Protein AF-A0A0B4EHW1-F1 (afdb_monomer_lite)

InterPro domains:
  IPR002104 Integrase, catalytic domain [PF00589] (54-99)
  IPR002104 Integrase, catalytic domain [PS51898] (28-104)
  IPR011010 DNA breaking-rejoining enzyme, catalytic core [SSF56349] (2-98)
  IPR013762 Integrase-like, catalytic domain superfamily [G3DSA:1.10.443.10] (30-102)

Organism: NCBI:txid1226633

pLDDT: mean 81.32, std 11.74, range [43.94, 95.31]

Radius of gyration: 20.85 Å; chains: 1; bounding box: 43×31×55 Å

Secondary structure (DSSP, 8-state):
-HHHHHHHHHHHHHHHHTTS-SS-GGGG-----PPPPP--PPPHHHHHHHHHHTSS-HHHHHHHHHHHHH---HHHHHT--GGGEETTTTEEEEEETTEEEEE-

Foldseek 3Di:
DVVVLVVVLVVLVVCVVVVVDVDRPSVVSDDDDDPDDPDDDDDPVVVVVVLVVCPVPPPVNVLVVCCVQQVDDPVQVVVADPVQADPVVRWGWDDDPPDTDTTD

Sequence (104 aa):
MNRKLSSIKVFLRFLKEENIVEEDFSLYLIKVRKEEDVILFFETSVWEKFRKSFEEDIRDRAIFELLYSTGMKPKEFLSLSYMQIHWEKQEIYFFQKKKQELFF

Structure (mmCIF, N/CA/C/O backbone):
data_AF-A0A0B4EHW1-F1
#
_entry.id   AF-A0A0B4EHW1-F1
#
loop_
_atom_site.group_PDB
_atom_site.id
_atom_site.type_symbol
_atom_site.label_atom_id
_atom_site.label_alt_id
_atom_site.label_comp_id
_atom_site.label_asym_id
_atom_site.label_entity_id
_atom_site.label_seq_id
_atom_site.pdbx_PDB_ins_code
_atom_site.Cartn_x
_atom_site.Cartn_y
_atom_site.Cartn_z
_atom_site.occupancy
_atom_site.B_iso_or_equiv
_atom_site.auth_seq_id
_atom_site.auth_comp_id
_atom_site.auth_asym_id
_atom_site.auth_atom_id
_atom_site.pdbx_PDB_model_num
ATOM 1 N N . MET A 1 1 ? -1.138 -15.526 13.498 1.00 58.31 1 MET A N 1
ATOM 2 C CA . MET A 1 1 ? -1.620 -15.111 14.838 1.00 58.31 1 MET A CA 1
ATOM 3 C C . MET A 1 1 ? -2.145 -13.669 14.876 1.00 58.31 1 MET A C 1
ATOM 5 O 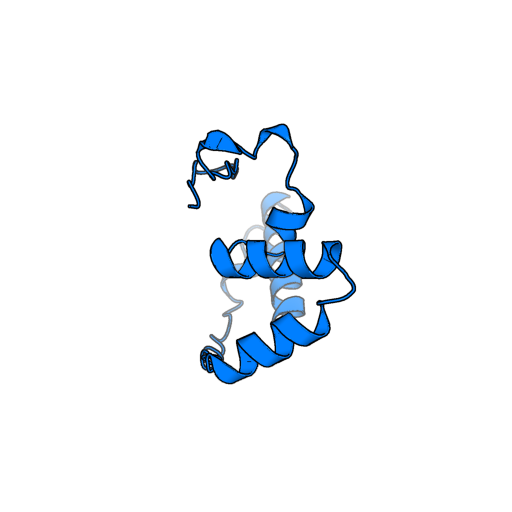O . MET A 1 1 ? -3.263 -13.465 15.328 1.00 58.31 1 MET A O 1
ATOM 9 N N . ASN A 1 2 ? -1.426 -12.687 14.314 1.00 69.06 2 ASN A N 1
ATOM 10 C CA . ASN A 1 2 ? -1.787 -11.259 14.404 1.00 69.06 2 ASN A CA 1
ATOM 11 C C . ASN A 1 2 ? -3.171 -10.858 13.849 1.00 69.06 2 ASN A C 1
ATOM 13 O O . ASN A 1 2 ? -3.828 -10.030 14.469 1.00 69.06 2 ASN A O 1
ATOM 17 N N . ARG A 1 3 ? -3.660 -11.446 12.741 1.00 77.94 3 ARG A N 1
ATOM 18 C CA . ARG A 1 3 ? -4.989 -11.088 12.190 1.00 77.94 3 ARG A CA 1
ATOM 19 C C . ARG A 1 3 ? -6.142 -11.405 13.150 1.00 77.94 3 ARG A C 1
ATOM 21 O O . ARG A 1 3 ? -7.017 -10.567 13.306 1.00 77.94 3 ARG A O 1
ATOM 28 N N . LYS A 1 4 ? -6.117 -12.565 13.823 1.00 84.69 4 LYS A N 1
ATOM 29 C CA . LYS A 1 4 ? -7.158 -12.956 14.7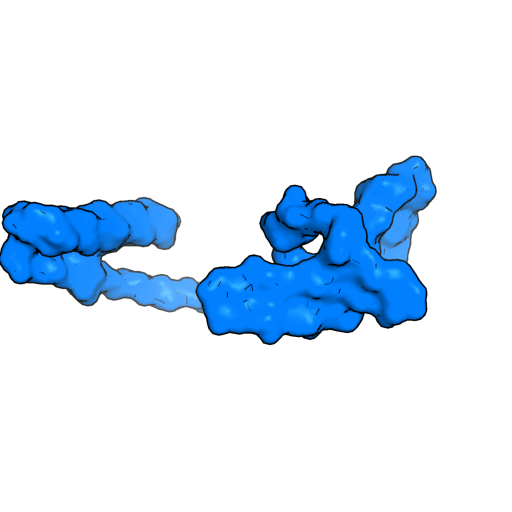95 1.00 84.69 4 LYS A CA 1
ATOM 30 C C . LYS A 1 4 ? -7.211 -11.969 15.965 1.00 84.69 4 LYS A C 1
ATOM 32 O O . LYS A 1 4 ? -8.279 -11.475 16.302 1.00 84.69 4 LYS A O 1
ATOM 37 N N . LEU A 1 5 ? -6.047 -11.617 16.515 1.00 86.00 5 LEU A N 1
ATOM 38 C CA . LEU A 1 5 ? -5.936 -10.632 17.593 1.00 86.00 5 LEU A CA 1
ATOM 39 C C . LEU A 1 5 ? -6.418 -9.239 17.156 1.00 86.00 5 LEU A C 1
ATOM 41 O O . LEU A 1 5 ? -7.107 -8.562 17.912 1.00 86.00 5 LEU A O 1
ATOM 45 N N . SER A 1 6 ? -6.101 -8.821 15.926 1.00 85.75 6 SER A N 1
ATOM 46 C CA . SER A 1 6 ? -6.615 -7.568 15.360 1.00 85.75 6 SER A CA 1
ATOM 47 C C . SER A 1 6 ? -8.139 -7.567 15.231 1.00 85.75 6 SER A C 1
ATOM 49 O O . SER A 1 6 ? -8.758 -6.568 15.582 1.00 85.75 6 SER A O 1
ATOM 51 N N . SER A 1 7 ? -8.748 -8.667 14.781 1.00 88.81 7 SER A N 1
ATOM 52 C CA . SER A 1 7 ? -10.210 -8.790 14.708 1.00 88.81 7 SER A CA 1
ATOM 53 C C . SER A 1 7 ? -10.862 -8.701 16.090 1.00 88.81 7 SER A C 1
ATOM 55 O O . SER A 1 7 ? -11.834 -7.969 16.245 1.00 88.81 7 SER A O 1
ATOM 57 N N . ILE A 1 8 ? -10.290 -9.366 17.102 1.00 89.75 8 ILE A N 1
ATOM 58 C CA . ILE A 1 8 ? -10.779 -9.291 18.489 1.00 89.75 8 ILE A CA 1
ATOM 59 C C . ILE A 1 8 ? -10.682 -7.856 19.019 1.00 89.75 8 ILE A C 1
ATOM 61 O O . ILE A 1 8 ? -11.650 -7.351 19.571 1.00 89.75 8 ILE A O 1
ATOM 65 N N . LYS A 1 9 ? -9.556 -7.162 18.801 1.00 87.88 9 LYS A N 1
ATOM 66 C CA . LYS A 1 9 ? -9.409 -5.752 19.201 1.00 87.88 9 LYS A CA 1
ATOM 67 C C . LYS A 1 9 ? -10.486 -4.852 18.605 1.00 87.88 9 LYS A C 1
ATOM 69 O O . LYS A 1 9 ? -11.029 -4.012 19.311 1.00 87.88 9 LYS A O 1
ATOM 74 N N . VAL A 1 10 ? -10.769 -5.013 17.312 1.00 90.06 10 VAL A N 1
ATOM 75 C CA . VAL A 1 10 ? -11.802 -4.221 16.631 1.00 90.06 10 VAL A CA 1
ATOM 76 C C . VAL A 1 10 ? -13.180 -4.521 17.215 1.00 90.06 10 VAL A C 1
ATOM 78 O O . VAL A 1 10 ? -13.930 -3.589 17.475 1.00 90.06 10 VAL A O 1
ATOM 81 N N . PHE A 1 11 ? -13.485 -5.793 17.478 1.00 91.88 11 PHE A N 1
ATOM 82 C CA . PHE A 1 11 ? -14.750 -6.186 18.091 1.00 91.88 11 PHE A CA 1
ATOM 83 C C . PHE A 1 11 ? -14.916 -5.630 19.514 1.00 91.88 11 PHE A C 1
ATOM 85 O O . PHE A 1 11 ? -15.960 -5.073 19.830 1.00 91.88 11 PHE A O 1
ATOM 92 N N . LEU A 1 12 ? -13.880 -5.703 20.355 1.00 90.19 12 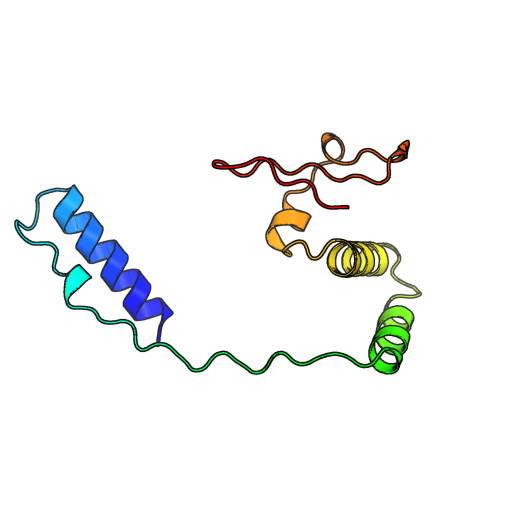LEU A N 1
ATOM 93 C CA . LEU A 1 12 ? -13.921 -5.138 21.709 1.00 90.19 12 LEU A CA 1
ATOM 94 C C . LEU A 1 12 ? -14.115 -3.617 21.694 1.00 90.19 12 LEU A C 1
ATOM 96 O O . LEU A 1 12 ? -14.893 -3.094 22.486 1.00 90.19 12 LEU A O 1
ATOM 100 N N . ARG A 1 13 ? -13.460 -2.913 20.762 1.00 88.75 13 ARG A N 1
ATOM 101 C CA . ARG A 1 13 ? -13.659 -1.468 20.603 1.00 88.75 13 ARG A CA 1
ATOM 102 C C . ARG A 1 13 ? -15.087 -1.138 20.166 1.00 88.75 13 ARG A C 1
ATOM 104 O O . ARG A 1 13 ? -15.669 -0.207 20.704 1.00 88.75 13 ARG A O 1
ATOM 111 N N . PHE A 1 14 ? -15.651 -1.926 19.251 1.00 93.38 14 PHE A N 1
ATOM 112 C CA . PHE A 1 14 ? -17.047 -1.796 18.836 1.00 93.38 14 PHE A CA 1
ATOM 113 C C . PHE A 1 14 ? -18.014 -1.942 20.024 1.00 93.38 14 PHE A C 1
ATOM 115 O O . PHE A 1 14 ? -18.887 -1.102 20.190 1.00 93.38 14 PHE A O 1
ATOM 122 N N . LEU A 1 15 ? -17.824 -2.935 20.904 1.00 93.38 15 LEU A N 1
ATOM 123 C CA . LEU A 1 15 ? -18.683 -3.100 22.091 1.00 93.38 15 LEU A CA 1
ATOM 124 C C . LEU A 1 15 ? -18.669 -1.871 23.011 1.00 93.38 15 LEU A C 1
ATOM 126 O O . LEU A 1 15 ? -19.691 -1.529 23.599 1.00 93.38 15 LEU A O 1
ATOM 130 N N . LYS A 1 16 ? -17.517 -1.206 23.130 1.00 90.25 16 LYS A N 1
ATOM 131 C CA . LYS A 1 16 ? -17.376 0.033 23.901 1.00 90.25 16 LYS A CA 1
ATOM 132 C C . LYS A 1 16 ? -18.009 1.233 23.184 1.00 90.25 16 LYS A C 1
ATOM 134 O O . LYS A 1 16 ? -18.652 2.051 23.828 1.00 90.25 16 LYS A O 1
ATOM 139 N N . GLU A 1 17 ? -17.851 1.341 21.864 1.00 92.62 17 GLU A N 1
ATOM 140 C CA . GLU A 1 17 ? -18.493 2.384 21.042 1.00 92.62 17 GLU A CA 1
ATOM 141 C C . GLU A 1 17 ? -20.031 2.297 21.106 1.00 92.62 17 GLU A C 1
ATOM 143 O O . GLU A 1 17 ? -20.697 3.325 21.212 1.00 92.62 17 GLU A O 1
ATOM 148 N N . GLU A 1 18 ? -20.582 1.082 21.153 1.00 95.31 18 GLU A N 1
ATOM 149 C CA . GLU A 1 18 ? -22.019 0.818 21.327 1.00 95.31 18 GLU A CA 1
ATOM 150 C C . GLU A 1 18 ? -22.489 0.869 22.797 1.00 95.31 18 GLU A C 1
ATOM 152 O O . GLU A 1 18 ? -23.642 0.561 23.087 1.00 95.31 18 GLU A O 1
ATOM 157 N N . ASN A 1 19 ? -21.621 1.256 23.742 1.00 92.06 19 ASN A N 1
ATOM 158 C CA . ASN A 1 19 ? -21.902 1.311 25.186 1.00 92.06 19 ASN A CA 1
ATOM 159 C C . ASN A 1 19 ? -22.425 -0.014 25.787 1.00 92.06 19 ASN A C 1
ATOM 161 O O . ASN A 1 19 ? -23.147 -0.012 26.781 1.00 92.06 19 ASN A O 1
ATOM 165 N N . ILE A 1 20 ? -22.053 -1.159 25.202 1.00 93.06 20 ILE A N 1
ATOM 166 C CA . ILE A 1 20 ? -22.383 -2.498 25.726 1.00 93.06 20 ILE A CA 1
ATOM 167 C C . ILE A 1 20 ? -21.477 -2.845 26.918 1.00 93.06 20 ILE A C 1
ATOM 169 O O . ILE A 1 20 ? -21.864 -3.610 27.800 1.00 93.06 20 ILE A O 1
ATOM 173 N N . VAL A 1 21 ? -20.265 -2.285 26.944 1.00 89.06 21 VAL A N 1
ATOM 174 C CA . VAL A 1 21 ? -19.288 -2.431 28.030 1.00 89.06 21 VAL A CA 1
ATOM 175 C C . VAL A 1 21 ? -18.794 -1.059 28.485 1.00 89.06 21 VAL A C 1
ATOM 177 O O . VAL A 1 21 ? -18.580 -0.172 27.660 1.00 89.06 21 VAL A O 1
ATOM 180 N N . GLU A 1 22 ? -18.596 -0.893 29.793 1.00 84.12 22 GLU A N 1
ATOM 181 C CA . GLU A 1 22 ? -18.135 0.371 30.391 1.00 84.12 22 GLU A CA 1
ATOM 182 C C . GLU A 1 22 ? -16.635 0.617 30.165 1.00 84.12 22 GLU A C 1
ATOM 184 O O . GLU A 1 22 ? -16.191 1.758 30.034 1.00 84.12 22 GLU A O 1
ATOM 189 N N . GLU A 1 23 ? -15.848 -0.459 30.080 1.00 86.62 23 GLU A N 1
ATOM 190 C CA . GLU A 1 23 ? -14.393 -0.413 29.944 1.00 86.62 23 GLU A CA 1
ATOM 191 C C . GLU A 1 23 ? -13.915 -0.920 28.574 1.00 86.62 23 GLU A C 1
ATOM 193 O O . GLU A 1 23 ? -14.463 -1.854 27.985 1.00 86.62 23 GLU A O 1
ATOM 198 N N . ASP A 1 24 ? -12.842 -0.313 28.060 1.00 82.50 24 ASP A N 1
ATOM 199 C CA . ASP A 1 24 ? -12.214 -0.712 26.802 1.00 82.50 24 ASP A CA 1
ATOM 200 C C . ASP A 1 24 ? -11.202 -1.852 27.011 1.00 82.50 24 ASP A C 1
ATOM 202 O O . ASP A 1 24 ? -9.995 -1.643 27.164 1.00 82.50 24 ASP A O 1
ATOM 206 N N . PHE A 1 25 ? -11.691 -3.092 26.940 1.00 84.06 25 PHE A N 1
ATOM 207 C CA . PHE A 1 25 ? -10.855 -4.291 27.070 1.00 84.06 25 PHE A CA 1
ATOM 208 C C . PHE A 1 25 ? -9.792 -4.448 25.967 1.00 84.06 25 PHE A C 1
ATOM 210 O O . PHE A 1 25 ? -8.870 -5.259 26.103 1.00 84.06 25 PHE A O 1
ATOM 217 N N . SER A 1 26 ? -9.880 -3.695 24.861 1.00 83.62 26 SER A N 1
ATOM 218 C CA . SER A 1 26 ? -8.898 -3.790 23.772 1.00 83.62 26 SER A CA 1
ATOM 219 C C . SER A 1 26 ? -7.501 -3.301 24.186 1.00 83.62 26 SER A C 1
ATOM 221 O O . SER A 1 26 ? -6.504 -3.692 23.561 1.00 83.62 26 SER A O 1
ATOM 223 N N . LEU A 1 27 ? -7.426 -2.504 25.261 1.00 81.38 27 LEU A N 1
ATOM 224 C CA . LEU A 1 27 ? -6.198 -1.951 25.837 1.00 81.38 27 LEU A CA 1
ATOM 225 C C . LEU A 1 27 ? -5.290 -3.029 26.442 1.00 81.38 27 LEU A C 1
ATOM 227 O O . LEU A 1 27 ? -4.069 -2.935 26.323 1.00 81.38 27 LEU A O 1
ATOM 231 N N . TYR A 1 28 ? -5.865 -4.092 27.010 1.00 84.75 28 TYR A N 1
ATOM 232 C CA . TYR A 1 28 ? -5.104 -5.191 27.621 1.00 84.75 28 TYR A CA 1
ATOM 233 C C . TYR A 1 28 ? -4.483 -6.145 26.599 1.00 84.75 28 TYR A C 1
ATOM 235 O O . TYR A 1 28 ? -3.597 -6.939 26.917 1.00 84.75 28 TYR A O 1
ATOM 243 N N . LEU A 1 29 ? -4.927 -6.079 25.343 1.00 82.31 29 LEU A N 1
ATOM 244 C CA . LEU A 1 29 ? -4.396 -6.916 24.279 1.00 82.31 29 LEU A CA 1
ATOM 245 C C . LEU A 1 29 ? -3.086 -6.314 23.758 1.00 82.31 29 LEU A C 1
ATOM 247 O O . LEU A 1 29 ? -3.065 -5.502 22.832 1.00 82.31 29 LEU A O 1
ATOM 251 N N . ILE A 1 30 ? -1.955 -6.728 24.320 1.00 75.62 30 ILE A N 1
ATOM 252 C CA . ILE A 1 30 ? -0.641 -6.285 23.845 1.00 75.62 30 ILE A CA 1
ATOM 253 C C . ILE A 1 30 ? -0.307 -7.020 22.545 1.00 75.62 30 ILE A C 1
ATOM 255 O O . ILE A 1 30 ? -0.353 -8.247 22.452 1.00 75.62 30 ILE A O 1
ATOM 259 N N . LYS A 1 31 ? 0.031 -6.258 21.502 1.00 70.31 31 LYS A N 1
ATOM 260 C CA . LYS A 1 31 ? 0.557 -6.835 20.265 1.00 70.31 31 LYS A CA 1
ATOM 261 C C . LYS A 1 31 ? 2.049 -7.063 20.470 1.00 70.31 31 LYS A C 1
ATOM 263 O O . LYS A 1 31 ? 2.795 -6.094 20.567 1.00 70.31 31 LYS A O 1
ATOM 268 N N . VAL A 1 32 ? 2.483 -8.319 20.498 1.00 73.88 32 VAL A N 1
ATOM 269 C CA . VAL A 1 32 ? 3.914 -8.635 20.445 1.00 73.88 32 VAL A CA 1
ATOM 270 C C . VAL A 1 32 ? 4.451 -8.109 19.114 1.00 73.88 32 VAL A C 1
ATOM 272 O O . VAL A 1 32 ? 3.938 -8.458 18.043 1.00 73.88 32 VAL A O 1
ATOM 275 N N . ARG A 1 33 ? 5.428 -7.199 19.179 1.00 65.69 33 ARG A N 1
ATOM 276 C CA . ARG A 1 33 ? 6.097 -6.671 17.991 1.00 65.69 33 ARG A CA 1
ATOM 277 C C . ARG A 1 33 ? 6.860 -7.841 17.376 1.00 65.69 33 ARG A C 1
ATOM 279 O O . ARG A 1 33 ? 7.730 -8.414 18.016 1.00 65.69 33 ARG A O 1
ATOM 286 N N . LYS A 1 34 ? 6.449 -8.260 16.180 1.00 69.50 34 LYS A N 1
ATOM 287 C CA . LYS A 1 34 ? 7.211 -9.245 15.414 1.00 69.50 34 LYS A CA 1
ATOM 288 C C . LYS A 1 34 ? 8.505 -8.551 14.987 1.00 69.50 34 LYS A C 1
ATOM 290 O O . LYS A 1 34 ? 8.434 -7.372 14.635 1.00 69.50 34 LYS A O 1
ATOM 295 N N . GLU A 1 35 ? 9.633 -9.251 15.049 1.00 70.38 35 GLU A N 1
ATOM 296 C CA . GLU A 1 35 ? 10.863 -8.781 14.411 1.00 70.38 35 GLU A CA 1
ATOM 297 C C . GLU A 1 35 ? 10.538 -8.402 12.963 1.00 70.38 35 GLU A C 1
ATOM 299 O O . GLU A 1 35 ? 9.770 -9.098 12.287 1.00 70.38 35 GLU A O 1
ATOM 304 N N . GLU A 1 36 ? 11.002 -7.223 12.554 1.00 68.94 36 GLU A N 1
ATOM 305 C CA . GLU A 1 36 ? 10.789 -6.727 11.201 1.00 68.94 36 GLU A CA 1
ATOM 306 C C . GLU A 1 36 ? 11.507 -7.689 10.252 1.00 68.94 36 GLU A C 1
ATOM 308 O O . GLU A 1 36 ? 12.681 -8.001 10.450 1.00 68.94 36 GLU A O 1
ATOM 313 N N . ASP A 1 37 ? 10.770 -8.233 9.277 1.00 69.38 37 ASP A N 1
ATOM 314 C CA . ASP A 1 37 ? 11.361 -9.124 8.284 1.00 69.38 37 ASP A CA 1
ATOM 315 C C . ASP A 1 37 ? 12.497 -8.344 7.589 1.00 69.38 37 ASP A C 1
ATOM 317 O O . ASP A 1 37 ? 12.322 -7.177 7.224 1.00 69.38 37 ASP A O 1
ATOM 321 N N . VAL A 1 38 ? 13.676 -8.961 7.463 1.00 70.12 38 VAL A N 1
ATOM 322 C CA . VAL A 1 38 ? 14.855 -8.318 6.867 1.00 70.12 38 VAL A CA 1
ATOM 323 C C . VAL A 1 38 ? 14.486 -7.805 5.478 1.00 70.12 38 VAL A C 1
ATOM 325 O O . VAL A 1 38 ? 13.980 -8.561 4.647 1.00 70.12 38 VAL A O 1
ATOM 328 N N . ILE A 1 39 ? 14.738 -6.519 5.224 1.00 71.56 39 ILE A N 1
ATOM 329 C CA . ILE A 1 39 ? 14.542 -5.930 3.899 1.00 71.56 39 ILE A CA 1
ATOM 330 C C . ILE A 1 39 ? 15.525 -6.617 2.948 1.00 71.56 39 ILE A C 1
ATOM 332 O O . ILE A 1 39 ? 16.736 -6.415 3.033 1.00 71.56 39 ILE A O 1
ATOM 336 N N . LEU A 1 40 ? 14.999 -7.458 2.059 1.00 70.06 40 LEU A N 1
ATOM 337 C CA . LEU A 1 40 ? 15.774 -8.065 0.987 1.00 70.06 40 LEU A CA 1
ATOM 338 C C . LEU A 1 40 ? 15.937 -7.032 -0.126 1.00 70.06 40 LEU A C 1
ATOM 340 O O . LEU A 1 40 ? 14.959 -6.613 -0.744 1.00 70.06 40 LEU A O 1
ATOM 344 N N . PHE A 1 41 ? 17.176 -6.623 -0.378 1.00 73.12 41 PHE A N 1
ATOM 345 C CA . PHE A 1 41 ? 17.509 -5.837 -1.557 1.00 73.12 41 PHE A CA 1
ATOM 346 C C . PHE A 1 41 ? 17.696 -6.784 -2.739 1.00 73.12 41 PHE A C 1
ATOM 348 O O . PHE A 1 41 ? 18.465 -7.741 -2.662 1.00 73.12 41 PHE A O 1
ATOM 355 N N . PHE A 1 42 ? 16.985 -6.525 -3.833 1.00 72.88 42 PHE A N 1
ATOM 356 C CA . PHE A 1 42 ? 17.224 -7.234 -5.082 1.00 72.88 42 PHE A CA 1
ATOM 357 C C . PHE A 1 42 ? 18.475 -6.672 -5.752 1.00 72.88 42 PHE A C 1
ATOM 359 O O . PHE A 1 42 ? 18.615 -5.458 -5.899 1.00 72.88 42 PHE A O 1
ATOM 366 N N . GLU A 1 43 ? 19.370 -7.553 -6.194 1.00 82.44 43 GLU A N 1
ATOM 367 C CA . GLU A 1 43 ? 20.440 -7.156 -7.103 1.00 82.44 43 GLU A CA 1
ATOM 368 C C . GLU A 1 43 ? 19.854 -6.686 -8.441 1.00 82.44 43 GLU A C 1
ATOM 370 O O . GLU A 1 43 ? 18.843 -7.212 -8.919 1.00 82.44 43 GLU A O 1
ATOM 375 N N . THR A 1 44 ? 20.532 -5.743 -9.094 1.00 80.44 44 THR A N 1
ATOM 376 C CA . THR A 1 44 ? 20.160 -5.250 -10.432 1.00 80.44 44 THR A CA 1
ATOM 377 C C . THR A 1 44 ? 20.057 -6.383 -11.460 1.00 80.44 44 THR A C 1
ATOM 379 O O . THR A 1 44 ? 19.176 -6.368 -12.316 1.00 80.44 44 THR A O 1
ATOM 382 N N . SER A 1 45 ? 20.881 -7.423 -11.317 1.00 83.94 45 SER A N 1
ATOM 383 C CA . SER A 1 45 ? 20.876 -8.630 -12.155 1.00 83.94 45 SER A CA 1
ATOM 384 C C . SER A 1 45 ? 19.562 -9.427 -12.077 1.00 83.94 45 SER A C 1
ATOM 386 O O . SER A 1 45 ? 19.118 -10.015 -13.068 1.00 83.94 45 SER A O 1
ATOM 388 N N . VAL A 1 46 ? 18.917 -9.451 -10.906 1.00 83.75 46 VAL A N 1
ATOM 389 C CA . VAL A 1 46 ? 17.626 -10.120 -10.692 1.00 83.75 46 VAL A CA 1
ATOM 390 C C . VAL A 1 46 ? 16.513 -9.315 -11.350 1.00 83.75 46 VAL A C 1
ATOM 392 O O . VAL A 1 46 ? 15.638 -9.895 -11.995 1.00 83.75 46 VAL A O 1
ATOM 395 N N . TRP A 1 47 ? 16.587 -7.986 -11.256 1.00 81.25 47 TRP A N 1
ATOM 396 C CA . TRP A 1 47 ? 15.637 -7.091 -11.909 1.00 81.25 47 TRP A CA 1
ATOM 397 C C . TRP A 1 47 ? 15.657 -7.233 -13.432 1.00 81.25 47 TRP A C 1
ATOM 399 O O . TRP A 1 47 ? 14.603 -7.354 -14.050 1.00 81.25 47 TRP A O 1
ATOM 409 N N . GLU A 1 48 ? 16.837 -7.312 -14.049 1.00 84.44 48 GLU A N 1
ATOM 410 C CA . GLU A 1 48 ? 16.947 -7.509 -15.500 1.00 84.44 48 GLU A CA 1
ATOM 411 C C . GLU A 1 48 ? 16.316 -8.826 -15.965 1.00 84.44 48 GLU A C 1
ATOM 413 O O . GLU A 1 48 ? 15.615 -8.855 -16.977 1.00 84.44 48 GLU A O 1
ATOM 418 N N . LYS A 1 49 ? 16.522 -9.919 -15.219 1.00 86.62 49 LYS A N 1
ATOM 419 C CA . LYS A 1 49 ? 15.886 -11.213 -15.518 1.00 86.62 49 LYS A CA 1
ATOM 420 C C . LYS A 1 49 ? 14.368 -11.145 -15.377 1.00 86.62 49 LYS A C 1
ATOM 422 O O . LYS A 1 49 ? 13.657 -11.713 -16.200 1.00 86.62 49 LYS A O 1
ATOM 427 N N . PHE A 1 50 ? 13.882 -10.437 -14.362 1.00 83.75 50 PHE A N 1
ATOM 428 C CA . PHE A 1 50 ? 12.454 -10.247 -14.132 1.00 83.75 50 PHE A CA 1
ATOM 429 C C . PHE A 1 50 ? 11.815 -9.372 -15.219 1.00 83.75 50 PHE A C 1
ATOM 431 O O . PHE A 1 50 ? 10.777 -9.724 -15.764 1.00 83.75 50 PHE A O 1
ATOM 438 N N . ARG A 1 51 ? 12.469 -8.283 -15.636 1.00 84.25 51 ARG A N 1
ATOM 439 C CA . ARG A 1 51 ? 12.017 -7.463 -16.772 1.00 84.25 51 ARG A CA 1
ATOM 440 C C . ARG A 1 51 ? 11.904 -8.295 -18.053 1.00 84.25 51 ARG A C 1
ATOM 442 O O . ARG A 1 51 ? 10.914 -8.164 -18.768 1.00 84.25 51 ARG A O 1
ATOM 449 N N . LYS A 1 52 ? 12.877 -9.181 -18.306 1.00 87.62 52 LYS A N 1
ATOM 450 C CA . LYS A 1 52 ? 12.862 -10.102 -19.455 1.00 87.62 52 LYS A CA 1
ATOM 451 C C . LYS A 1 52 ? 11.672 -11.064 -19.440 1.00 87.62 52 LYS A C 1
ATOM 453 O O . LYS A 1 52 ? 11.142 -11.372 -20.499 1.00 87.62 52 LYS A O 1
ATOM 458 N N . SER A 1 53 ? 11.200 -11.505 -18.268 1.00 87.75 53 SER A N 1
ATOM 459 C CA . SER A 1 53 ? 10.049 -12.421 -18.200 1.00 87.75 53 SER A CA 1
ATOM 460 C C . SER A 1 53 ? 8.715 -11.796 -18.622 1.00 87.75 53 SER A C 1
ATOM 462 O O . SER A 1 53 ? 7.781 -12.539 -18.899 1.00 87.75 53 SER A O 1
ATOM 464 N N . PHE A 1 54 ? 8.626 -10.463 -18.708 1.00 86.94 54 PHE A N 1
ATOM 465 C CA . PHE A 1 54 ? 7.435 -9.744 -19.184 1.00 86.94 54 PHE A CA 1
ATOM 466 C C . PHE A 1 54 ? 7.644 -9.098 -20.560 1.00 86.94 54 PHE A C 1
ATOM 468 O O . PHE A 1 54 ? 6.908 -8.185 -20.924 1.00 86.94 54 PHE A O 1
ATOM 475 N N . GLU A 1 55 ? 8.652 -9.517 -21.333 1.00 83.12 55 GLU A N 1
ATOM 476 C CA . GLU A 1 55 ? 8.911 -8.922 -22.654 1.00 83.12 55 GLU A CA 1
ATOM 477 C C . GLU A 1 55 ? 7.715 -9.040 -23.608 1.00 83.12 55 GLU A C 1
ATOM 479 O O . GLU A 1 55 ? 7.442 -8.095 -24.347 1.00 83.12 55 GLU A O 1
ATOM 484 N N . GLU A 1 56 ? 6.976 -10.150 -23.546 1.00 87.56 56 GLU A N 1
ATOM 485 C CA . GLU A 1 56 ? 5.804 -10.396 -24.396 1.00 87.56 56 GLU A CA 1
ATOM 486 C C . GLU A 1 56 ? 4.492 -9.839 -23.809 1.00 87.56 56 GLU A C 1
ATOM 488 O O . GLU A 1 56 ? 3.545 -9.593 -24.557 1.00 87.56 56 GLU A O 1
ATOM 493 N N . ASP A 1 57 ? 4.432 -9.575 -22.496 1.00 91.56 57 ASP A N 1
ATOM 494 C CA . ASP A 1 57 ? 3.258 -8.997 -21.826 1.00 91.56 57 ASP A CA 1
ATOM 495 C C . ASP A 1 57 ? 3.509 -7.533 -21.443 1.00 91.56 57 ASP A C 1
ATOM 497 O O . ASP A 1 57 ? 3.965 -7.188 -20.348 1.00 91.56 57 ASP A O 1
ATOM 501 N N . ILE A 1 58 ? 3.173 -6.646 -22.381 1.00 90.00 58 ILE A N 1
ATOM 502 C CA . ILE A 1 58 ? 3.344 -5.194 -22.245 1.00 90.00 58 ILE A CA 1
ATOM 503 C C . ILE A 1 58 ? 2.561 -4.645 -21.046 1.00 90.00 58 ILE A C 1
ATOM 505 O O . ILE A 1 58 ? 3.018 -3.695 -20.404 1.00 90.00 58 ILE A O 1
ATOM 509 N N . ARG A 1 59 ? 1.395 -5.224 -20.727 1.00 90.12 59 ARG A N 1
ATOM 510 C CA . ARG A 1 59 ? 0.573 -4.758 -19.606 1.00 90.12 59 ARG A CA 1
ATOM 511 C C . ARG A 1 59 ? 1.268 -5.091 -18.300 1.00 90.12 59 ARG A C 1
ATOM 513 O O . ARG A 1 59 ? 1.476 -4.194 -17.486 1.00 90.12 59 ARG A O 1
ATOM 520 N N . ASP A 1 60 ? 1.626 -6.352 -18.106 1.00 90.12 60 ASP A N 1
ATOM 521 C CA . ASP A 1 60 ? 2.229 -6.800 -16.855 1.00 90.12 60 ASP A CA 1
ATOM 522 C C . ASP A 1 60 ? 3.577 -6.103 -16.641 1.00 90.12 60 ASP A C 1
ATOM 524 O O . ASP A 1 60 ? 3.843 -5.592 -15.549 1.00 90.12 60 ASP A O 1
ATOM 528 N N . ARG A 1 61 ? 4.358 -5.924 -17.714 1.00 89.94 61 ARG A N 1
ATOM 529 C CA . ARG A 1 61 ? 5.559 -5.085 -17.694 1.00 89.94 61 ARG A CA 1
ATOM 530 C C . ARG A 1 61 ? 5.255 -3.663 -17.223 1.00 89.94 61 ARG A C 1
ATOM 532 O O . ARG A 1 61 ? 5.899 -3.195 -16.291 1.00 89.94 61 ARG A O 1
ATOM 539 N N . ALA A 1 62 ? 4.281 -2.977 -17.821 1.00 89.00 62 ALA A N 1
ATOM 540 C CA . ALA A 1 62 ? 3.936 -1.606 -17.439 1.00 89.00 62 ALA A CA 1
ATOM 541 C C . ALA A 1 62 ? 3.499 -1.495 -15.967 1.00 89.00 62 ALA A C 1
ATOM 543 O O . ALA A 1 62 ? 3.902 -0.555 -15.282 1.00 89.00 62 ALA A O 1
ATOM 544 N N . ILE A 1 63 ? 2.727 -2.467 -15.465 1.00 89.31 63 ILE A N 1
ATOM 545 C CA . ILE A 1 63 ? 2.321 -2.533 -14.053 1.00 89.31 63 ILE A CA 1
ATOM 546 C C . ILE A 1 63 ? 3.560 -2.606 -13.155 1.00 89.31 63 ILE A C 1
ATOM 548 O O . ILE A 1 63 ? 3.697 -1.814 -12.222 1.00 89.31 63 ILE A O 1
ATOM 552 N N . PHE A 1 64 ? 4.478 -3.532 -13.439 1.00 87.88 64 PHE A N 1
ATOM 553 C CA . PHE A 1 64 ? 5.673 -3.722 -12.618 1.00 87.88 64 PHE A CA 1
ATOM 554 C C . PHE A 1 64 ? 6.626 -2.529 -12.660 1.00 87.88 64 PHE A C 1
ATOM 556 O O . PHE A 1 64 ? 7.098 -2.107 -11.607 1.00 87.88 64 PHE A O 1
ATOM 563 N N . GLU A 1 65 ? 6.882 -1.964 -13.840 1.00 87.50 65 GLU A N 1
ATOM 564 C CA . GLU A 1 65 ? 7.723 -0.768 -13.987 1.00 87.50 65 GLU A CA 1
ATOM 565 C C . GLU A 1 65 ? 7.171 0.406 -13.183 1.00 87.50 65 GLU A C 1
ATOM 567 O O . GLU A 1 65 ? 7.929 1.113 -12.518 1.00 87.50 65 GLU A O 1
ATOM 572 N N . LEU A 1 66 ? 5.847 0.591 -13.202 1.00 88.25 66 LEU A N 1
ATOM 573 C CA . LEU A 1 66 ? 5.210 1.682 -12.480 1.00 88.25 66 LEU A CA 1
ATOM 574 C C . LEU A 1 66 ? 5.292 1.479 -10.965 1.00 88.25 66 LEU A C 1
ATOM 576 O O . LEU A 1 66 ? 5.653 2.406 -10.242 1.00 88.25 66 LEU A O 1
ATOM 580 N N . LEU A 1 67 ? 5.009 0.264 -10.483 1.00 88.81 67 LEU A N 1
ATOM 581 C CA . LEU A 1 67 ? 5.135 -0.081 -9.063 1.00 88.81 67 LEU A CA 1
ATOM 582 C C . LEU A 1 67 ? 6.578 0.077 -8.567 1.00 88.81 67 LEU A C 1
ATOM 584 O O . LEU A 1 67 ? 6.793 0.610 -7.481 1.00 88.81 67 LEU A O 1
ATOM 588 N N . TYR A 1 68 ? 7.557 -0.363 -9.361 1.00 86.50 68 TYR A N 1
ATOM 589 C CA . TYR A 1 68 ? 8.973 -0.277 -9.011 1.00 86.50 68 TYR A CA 1
ATOM 590 C C . TYR A 1 68 ? 9.482 1.168 -9.004 1.00 86.50 68 TYR A C 1
ATOM 592 O O . TYR A 1 68 ? 10.175 1.559 -8.070 1.00 86.50 68 TYR A O 1
ATOM 600 N N . SER A 1 69 ? 9.110 1.968 -10.009 1.00 85.38 69 SER A N 1
ATOM 601 C CA . SER A 1 69 ? 9.595 3.349 -10.145 1.00 85.38 69 SER A CA 1
ATOM 602 C C . SER A 1 69 ? 8.986 4.286 -9.101 1.00 85.38 69 SER A C 1
ATOM 604 O O . SER A 1 69 ? 9.695 5.102 -8.526 1.00 85.38 69 SER A O 1
ATOM 606 N N . THR A 1 70 ? 7.688 4.139 -8.821 1.00 86.38 70 THR A N 1
ATOM 607 C CA . THR A 1 70 ? 6.961 5.040 -7.903 1.00 86.38 70 THR A CA 1
ATOM 608 C C . THR A 1 70 ? 6.963 4.564 -6.449 1.00 86.38 70 THR A C 1
ATOM 610 O O . THR A 1 70 ? 6.663 5.335 -5.538 1.00 86.38 70 THR A O 1
ATOM 613 N N . GLY A 1 71 ? 7.222 3.274 -6.207 1.00 85.25 71 GLY A N 1
ATOM 614 C CA . GLY A 1 71 ? 7.092 2.658 -4.885 1.00 85.25 71 GLY A CA 1
ATOM 615 C C . GLY A 1 71 ? 5.652 2.578 -4.358 1.00 85.25 71 GLY A C 1
ATOM 616 O O . GLY A 1 71 ? 5.453 2.308 -3.169 1.00 85.25 71 GLY A O 1
ATOM 617 N N . MET A 1 72 ? 4.639 2.813 -5.204 1.00 86.75 72 MET A N 1
ATOM 618 C CA . MET A 1 72 ? 3.236 2.768 -4.786 1.00 86.75 72 MET A CA 1
ATOM 619 C C . MET A 1 72 ? 2.800 1.348 -4.402 1.00 86.75 72 MET A C 1
ATOM 621 O O . MET A 1 72 ? 3.305 0.337 -4.898 1.00 86.75 72 MET A O 1
ATOM 625 N N . LYS A 1 73 ? 1.801 1.239 -3.526 1.00 85.50 73 LYS A N 1
ATOM 626 C CA . LYS A 1 73 ? 1.253 -0.062 -3.126 1.00 85.50 73 LYS A CA 1
ATOM 627 C C . LYS A 1 73 ? 0.387 -0.635 -4.251 1.00 85.50 73 LYS A C 1
ATOM 629 O O . LYS A 1 73 ? -0.357 0.111 -4.887 1.00 85.50 73 LYS A O 1
ATOM 634 N N . PRO A 1 74 ? 0.306 -1.972 -4.398 1.00 86.44 74 PRO A N 1
ATOM 635 C CA . PRO A 1 74 ? -0.571 -2.598 -5.394 1.00 86.44 74 PRO A CA 1
ATOM 636 C C . PRO A 1 74 ? -2.038 -2.153 -5.303 1.00 86.44 74 PRO A C 1
ATOM 638 O O . PRO A 1 74 ? -2.726 -2.046 -6.309 1.00 86.44 74 PRO A O 1
ATOM 641 N N . LYS A 1 75 ? -2.531 -1.850 -4.095 1.00 85.69 75 LYS A N 1
ATOM 642 C CA . LYS A 1 75 ? -3.893 -1.325 -3.909 1.00 85.69 75 LYS A CA 1
ATOM 643 C C . LYS A 1 75 ? -4.084 0.080 -4.478 1.00 85.69 75 LYS A C 1
ATOM 645 O O . LYS A 1 75 ? -5.178 0.382 -4.932 1.00 85.69 75 LYS A O 1
ATOM 650 N N . GLU A 1 76 ? -3.052 0.916 -4.416 1.00 84.56 76 GLU A N 1
ATOM 651 C CA . GLU A 1 76 ? -3.080 2.283 -4.945 1.00 84.56 76 GLU A CA 1
ATOM 652 C C . GLU A 1 76 ? -3.083 2.232 -6.473 1.00 84.56 76 GLU A C 1
ATOM 654 O O . GLU A 1 76 ? -3.947 2.851 -7.093 1.00 84.56 76 GLU A O 1
ATOM 659 N N . PHE A 1 77 ? -2.238 1.375 -7.057 1.00 88.25 77 PHE A N 1
ATOM 660 C CA . PHE A 1 77 ? -2.243 1.078 -8.489 1.00 88.25 77 PHE A CA 1
ATOM 661 C C . PHE A 1 77 ? -3.614 0.600 -8.992 1.00 88.25 77 PHE A C 1
ATOM 663 O O . PHE A 1 77 ? -4.142 1.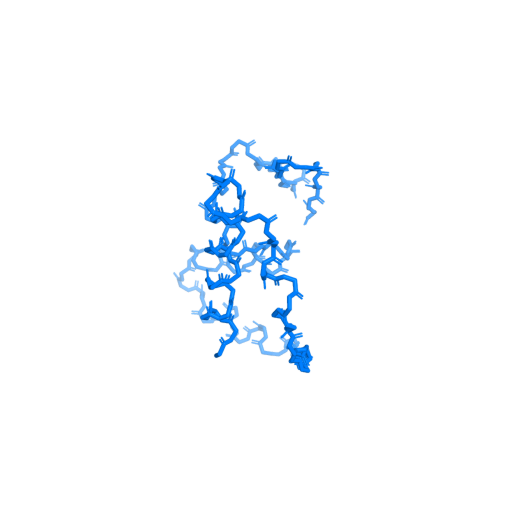138 -9.958 1.00 88.25 77 PHE A O 1
ATOM 670 N N . LEU A 1 78 ? -4.237 -0.370 -8.312 1.00 88.56 78 LEU A N 1
ATOM 671 C CA . LEU A 1 78 ? -5.556 -0.891 -8.706 1.00 88.56 78 LEU A CA 1
ATOM 672 C C . LEU A 1 78 ? -6.676 0.159 -8.639 1.00 88.56 78 LEU A C 1
ATOM 674 O O . LEU A 1 78 ? -7.709 -0.009 -9.281 1.00 88.56 78 LEU A O 1
ATOM 678 N N . SER A 1 79 ? -6.494 1.215 -7.845 1.00 87.56 79 SER A N 1
ATOM 679 C CA . SER A 1 79 ? -7.436 2.334 -7.739 1.00 87.56 79 SER A CA 1
ATOM 680 C C . SER A 1 79 ? -7.107 3.509 -8.661 1.00 87.56 79 SER A C 1
ATOM 682 O O . SER A 1 79 ? -7.835 4.501 -8.653 1.00 87.56 79 SER A O 1
ATOM 684 N N . LEU A 1 80 ? -6.010 3.424 -9.418 1.00 87.8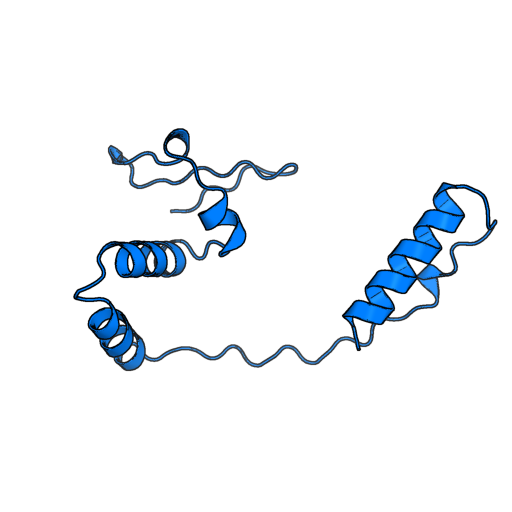1 80 LEU A N 1
ATOM 685 C CA . LEU A 1 80 ? -5.525 4.507 -10.258 1.00 87.81 80 LEU A CA 1
ATOM 686 C C . LEU A 1 80 ? -6.461 4.731 -11.449 1.00 87.81 80 LEU A C 1
ATOM 688 O O . LEU A 1 80 ? -6.803 3.808 -12.187 1.00 87.81 80 LEU A O 1
ATOM 692 N N . SER A 1 81 ? -6.850 5.985 -11.653 1.00 87.31 81 SER A N 1
ATOM 693 C CA . SER A 1 81 ? -7.637 6.426 -12.803 1.00 87.31 81 SER A CA 1
ATOM 694 C C . SER A 1 81 ? -6.795 7.260 -13.767 1.00 87.31 81 SER A C 1
ATOM 696 O O . SER A 1 81 ? -5.803 7.874 -13.378 1.00 87.31 81 SER A O 1
ATOM 698 N N . TYR A 1 82 ? -7.226 7.344 -15.028 1.00 85.25 82 TYR A N 1
ATOM 699 C CA . TYR A 1 82 ? -6.518 8.124 -16.050 1.00 85.25 82 TYR A CA 1
ATOM 700 C C . TYR A 1 82 ? -6.378 9.612 -15.681 1.00 85.25 82 TYR A C 1
ATOM 702 O O . TYR A 1 82 ? -5.402 10.245 -16.064 1.00 85.25 82 TYR A O 1
ATOM 710 N N . MET A 1 83 ? -7.331 10.165 -14.917 1.00 87.94 83 MET A N 1
ATOM 711 C CA . MET A 1 83 ? -7.333 11.575 -14.503 1.00 87.94 83 MET A CA 1
ATOM 712 C C . MET A 1 83 ? -6.211 11.907 -13.514 1.00 87.94 83 MET A C 1
ATOM 714 O O . MET A 1 83 ? -5.912 13.075 -13.290 1.00 87.94 83 MET A O 1
ATOM 718 N N . GLN A 1 84 ? -5.617 10.890 -12.893 1.00 88.06 84 GLN A N 1
ATOM 719 C CA . GLN A 1 84 ? -4.556 11.053 -11.905 1.00 88.06 84 GLN A CA 1
ATOM 720 C C . GLN A 1 84 ? -3.161 11.060 -12.530 1.00 88.06 84 GLN A C 1
ATOM 722 O O . GLN A 1 84 ? -2.202 11.327 -11.814 1.00 88.06 84 GLN A O 1
ATOM 727 N N . ILE A 1 85 ? -3.036 10.767 -13.828 1.00 89.25 85 ILE A N 1
ATOM 728 C CA . ILE A 1 85 ? -1.750 10.673 -14.519 1.00 89.25 85 ILE A CA 1
ATOM 729 C C . ILE A 1 85 ? -1.552 11.921 -15.377 1.00 89.25 85 ILE A C 1
ATOM 731 O O . ILE A 1 85 ? -2.295 12.161 -16.331 1.00 89.25 85 ILE A O 1
ATOM 735 N N . HIS A 1 86 ? -0.516 12.696 -15.070 1.00 90.81 86 HIS A N 1
ATOM 736 C CA . HIS A 1 86 ? -0.106 13.841 -15.871 1.00 90.81 86 HIS A CA 1
ATOM 737 C C . HIS A 1 86 ? 1.059 13.449 -16.784 1.00 90.81 86 HIS A C 1
ATOM 739 O O . HIS A 1 86 ? 2.222 13.689 -16.469 1.00 90.81 86 HIS A O 1
ATOM 745 N N . TRP A 1 87 ? 0.745 12.880 -17.950 1.00 87.50 87 TRP A N 1
ATOM 746 C CA . TRP A 1 87 ? 1.733 12.304 -18.874 1.00 87.50 87 TRP A CA 1
ATOM 747 C C . TRP A 1 87 ? 2.881 13.245 -19.257 1.00 87.50 87 TRP A C 1
ATOM 749 O O . TRP A 1 87 ? 4.030 12.822 -19.251 1.00 87.50 87 TRP A O 1
ATOM 759 N N . GLU A 1 88 ? 2.595 14.522 -19.530 1.00 91.12 88 GLU A N 1
ATOM 760 C CA . GLU A 1 88 ? 3.629 15.500 -19.917 1.00 91.12 88 GLU A CA 1
ATOM 761 C C . GLU A 1 88 ? 4.639 15.794 -18.804 1.00 91.12 88 GLU A C 1
ATOM 763 O O . GLU A 1 88 ? 5.795 16.094 -19.081 1.00 91.12 88 GLU A O 1
ATOM 768 N N . LYS A 1 89 ? 4.199 15.711 -17.545 1.00 89.06 89 LYS A N 1
ATOM 769 C CA . LYS A 1 89 ? 5.036 15.962 -16.367 1.00 89.06 89 LYS A CA 1
ATOM 770 C C . LYS A 1 89 ? 5.582 14.678 -15.758 1.00 89.06 89 LYS A C 1
ATOM 772 O O . LYS A 1 89 ? 6.428 14.751 -14.882 1.00 89.06 89 LYS A O 1
ATOM 777 N N . GLN A 1 90 ? 5.101 13.526 -16.231 1.00 87.75 90 GLN A N 1
ATOM 778 C CA . GLN A 1 90 ? 5.395 12.206 -15.680 1.00 87.75 90 GLN A CA 1
ATOM 779 C C . GLN A 1 90 ? 5.016 12.085 -14.194 1.00 87.75 90 GLN A C 1
ATOM 781 O O . GLN A 1 90 ? 5.679 11.397 -13.437 1.00 87.75 90 GLN A O 1
ATOM 786 N N . GLU A 1 91 ? 3.924 12.733 -13.779 1.00 88.38 91 GLU A N 1
ATOM 787 C CA . GLU A 1 91 ? 3.486 12.767 -12.376 1.00 88.38 91 GLU A CA 1
ATOM 788 C C . GLU A 1 91 ? 2.207 11.951 -12.165 1.00 88.38 91 GLU A C 1
ATOM 790 O O . GLU A 1 91 ? 1.312 11.945 -13.022 1.00 88.38 91 GLU A O 1
ATOM 795 N N . ILE A 1 92 ? 2.083 11.320 -10.992 1.00 87.75 92 ILE A N 1
ATOM 796 C CA . ILE A 1 92 ? 0.854 10.642 -10.569 1.00 87.75 92 ILE A CA 1
ATOM 797 C C . ILE A 1 92 ? 0.335 11.224 -9.251 1.00 87.75 92 ILE A C 1
ATOM 799 O O . ILE A 1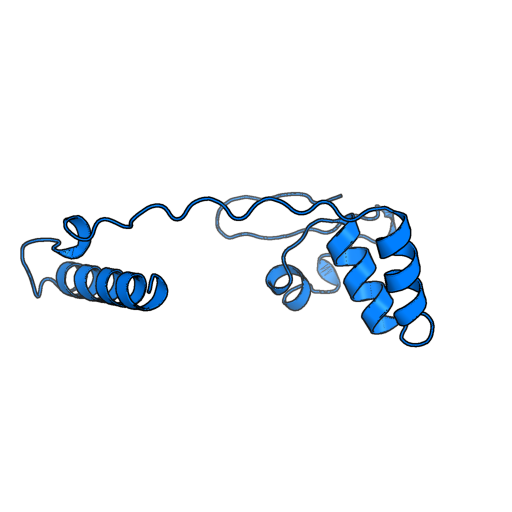 92 ? 1.032 11.273 -8.238 1.00 87.75 92 ILE A O 1
ATOM 803 N N . TYR A 1 93 ? -0.936 11.627 -9.257 1.00 84.00 93 TYR A N 1
ATOM 804 C CA . TYR A 1 93 ? -1.596 12.294 -8.138 1.00 84.00 93 TYR A CA 1
ATOM 805 C C . TYR A 1 93 ? -2.500 11.335 -7.353 1.00 84.00 93 TYR A C 1
ATOM 807 O O . TYR A 1 93 ? -3.468 10.782 -7.884 1.00 84.00 93 TYR A O 1
ATOM 815 N N . PHE A 1 94 ? -2.250 11.189 -6.048 1.00 75.12 94 PHE A N 1
ATOM 816 C CA . PHE A 1 94 ? -3.077 10.371 -5.156 1.00 75.12 94 PHE A CA 1
ATOM 817 C C . PHE A 1 94 ? -3.819 11.213 -4.114 1.00 75.12 94 PHE A C 1
ATOM 819 O O . PHE A 1 94 ? -3.250 12.071 -3.441 1.00 75.12 94 PHE A O 1
ATOM 826 N N . PHE A 1 95 ? -5.106 10.910 -3.926 1.00 65.81 95 PHE A N 1
ATOM 827 C CA . PHE A 1 95 ? -5.927 11.493 -2.866 1.00 65.81 95 PHE A CA 1
ATOM 828 C C . PHE A 1 95 ? -6.077 10.497 -1.711 1.00 65.81 95 PHE A C 1
ATOM 830 O O . PHE A 1 95 ? -7.021 9.706 -1.675 1.00 65.81 95 PHE A O 1
ATOM 837 N N . GLN A 1 96 ? -5.172 10.529 -0.728 1.00 58.34 96 GLN A N 1
ATOM 838 C CA . GLN A 1 96 ? -5.439 9.876 0.556 1.00 58.34 96 GLN A CA 1
ATOM 839 C C . GLN A 1 96 ? -6.250 10.811 1.459 1.00 58.34 96 GLN A C 1
ATOM 841 O O . GLN A 1 96 ? -5.930 11.987 1.613 1.00 58.34 96 GLN A O 1
ATOM 846 N N . LYS A 1 97 ? -7.275 10.263 2.132 1.00 51.78 97 LYS A N 1
ATOM 847 C CA . LYS A 1 97 ? -8.219 10.964 3.033 1.00 51.78 97 LYS A CA 1
ATOM 848 C C . LYS A 1 97 ? -7.587 11.760 4.202 1.00 51.78 97 LYS A C 1
ATOM 850 O O . LYS A 1 97 ? -8.335 12.284 5.022 1.00 51.78 97 LYS A O 1
ATOM 855 N N . LYS A 1 98 ? -6.255 11.870 4.315 1.00 43.94 98 LYS A N 1
ATOM 856 C CA . LYS A 1 98 ? -5.573 12.685 5.339 1.00 43.94 98 LYS A CA 1
ATOM 857 C C . LYS A 1 98 ? -4.324 13.468 4.893 1.00 43.94 98 LYS A C 1
ATOM 859 O O . LYS A 1 98 ? -3.802 14.201 5.726 1.00 43.94 98 LYS A O 1
ATOM 864 N N . LYS A 1 99 ? -3.855 13.378 3.643 1.00 44.75 99 LYS A N 1
ATOM 865 C CA . LYS A 1 99 ? -2.755 14.210 3.108 1.00 44.75 99 LYS A CA 1
ATOM 866 C C . LYS A 1 99 ? -2.639 14.017 1.593 1.00 44.75 99 LYS A C 1
ATOM 868 O O . LYS A 1 99 ? -2.834 12.906 1.110 1.00 44.75 99 LYS A O 1
ATOM 873 N N . GLN A 1 100 ? -2.333 15.093 0.868 1.00 48.00 100 GLN A N 1
ATOM 874 C CA . GLN A 1 100 ? -1.850 14.997 -0.510 1.00 48.00 100 GLN A CA 1
ATOM 875 C C . GLN A 1 100 ? -0.383 14.565 -0.455 1.00 48.00 100 GLN A C 1
ATOM 877 O O . GLN A 1 100 ? 0.425 15.241 0.181 1.00 48.00 100 GLN A O 1
ATOM 882 N N . GLU A 1 101 ? -0.056 13.444 -1.088 1.00 54.97 101 GLU A N 1
ATOM 883 C CA . GLU A 1 101 ? 1.323 13.006 -1.304 1.00 54.97 101 GLU A CA 1
ATOM 884 C C . GLU A 1 101 ? 1.547 12.902 -2.816 1.00 54.97 101 GLU A C 1
ATOM 886 O O . GLU A 1 101 ? 0.736 12.316 -3.537 1.00 54.97 101 GLU A O 1
ATOM 891 N N . LEU A 1 102 ? 2.611 13.556 -3.284 1.00 53.31 102 LEU A N 1
ATOM 892 C CA . LEU A 1 102 ? 3.073 13.535 -4.668 1.00 53.31 102 LEU A CA 1
ATOM 893 C C . LEU A 1 102 ? 4.092 12.404 -4.798 1.00 53.31 102 LEU A C 1
ATOM 895 O O . LEU A 1 102 ? 5.047 12.359 -4.020 1.00 53.31 102 LEU A O 1
ATOM 899 N N . PHE A 1 103 ? 3.888 11.516 -5.766 1.00 58.50 103 PHE A N 1
ATOM 900 C CA . PHE A 1 103 ? 4.865 10.496 -6.137 1.00 58.50 103 PHE A CA 1
ATOM 901 C C . PHE A 1 103 ? 5.410 10.853 -7.527 1.00 58.50 103 PHE A C 1
ATOM 903 O O . PHE A 1 103 ? 4.627 11.173 -8.425 1.00 58.50 103 PHE A O 1
ATOM 910 N N . PHE A 1 104 ? 6.741 10.869 -7.640 1.00 48.69 104 PHE A N 1
ATOM 911 C CA . PHE A 1 104 ? 7.496 11.151 -8.865 1.00 48.69 104 PHE A CA 1
ATOM 912 C C . PHE A 1 104 ? 7.675 9.882 -9.701 1.00 48.69 104 PHE A C 1
ATOM 914 O O . PHE A 1 104 ? 7.719 8.784 -9.094 1.00 48.69 104 PHE A O 1
#